Protein AF-A0A535MIB1-F1 (afdb_monomer)

Sequence (104 aa):
MDRVIADVRTLVGRAASENPGRPLFLLGHSMGGTIGIAFAARHQQDLAGLALSGPVAVLEAASPALRVIASVLSTLTPGLGVFAVDASLVSRDPEVVRAYREDP

Structure (mmCIF, N/CA/C/O backbone):
data_AF-A0A535MIB1-F1
#
_entry.id   AF-A0A535MIB1-F1
#
loop_
_atom_site.group_PDB
_atom_site.id
_atom_site.type_symbol
_atom_site.label_atom_id
_atom_site.label_alt_id
_atom_site.label_comp_id
_atom_site.label_asym_id
_atom_site.label_entity_id
_atom_site.label_seq_id
_atom_site.pdbx_PDB_ins_code
_atom_site.Cartn_x
_atom_site.Cartn_y
_atom_site.Cartn_z
_atom_sit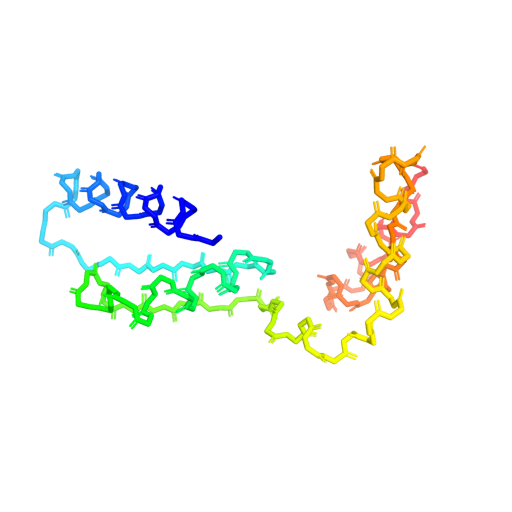e.occupancy
_atom_site.B_iso_or_equiv
_atom_site.auth_seq_id
_atom_site.auth_comp_id
_atom_site.auth_asym_id
_atom_site.auth_atom_id
_atom_site.pdbx_PDB_model_num
ATOM 1 N N . MET A 1 1 ? 9.923 -6.059 3.041 1.00 77.94 1 MET A N 1
ATOM 2 C CA . MET A 1 1 ? 8.468 -5.858 2.874 1.00 77.94 1 MET A CA 1
ATOM 3 C C . MET A 1 1 ? 7.820 -5.317 4.149 1.00 77.94 1 MET A C 1
ATOM 5 O O . MET A 1 1 ? 7.079 -4.352 4.057 1.00 77.94 1 MET A O 1
ATOM 9 N N . ASP A 1 2 ? 8.132 -5.852 5.335 1.00 87.69 2 ASP A N 1
ATOM 10 C CA . ASP A 1 2 ? 7.448 -5.464 6.587 1.00 87.69 2 ASP A CA 1
ATOM 11 C C . ASP A 1 2 ? 7.537 -3.974 6.945 1.00 87.69 2 ASP A C 1
ATOM 13 O O . ASP A 1 2 ? 6.533 -3.396 7.348 1.00 87.69 2 ASP A O 1
ATOM 17 N N . ARG A 1 3 ? 8.698 -3.332 6.740 1.00 92.38 3 ARG A N 1
ATOM 18 C CA . ARG A 1 3 ? 8.840 -1.879 6.958 1.00 92.38 3 ARG A CA 1
ATOM 19 C C . ARG A 1 3 ? 7.877 -1.069 6.088 1.00 92.38 3 ARG A C 1
ATOM 21 O O . ARG A 1 3 ? 7.137 -0.252 6.608 1.00 92.38 3 ARG A O 1
ATOM 28 N N . VAL A 1 4 ? 7.813 -1.382 4.793 1.00 92.31 4 VAL A N 1
ATOM 29 C CA . VAL A 1 4 ? 6.914 -0.701 3.847 1.00 92.31 4 VAL A CA 1
ATOM 30 C C . VAL A 1 4 ? 5.448 -0.893 4.246 1.00 92.31 4 VAL A C 1
ATOM 32 O O . VAL A 1 4 ? 4.659 0.040 4.171 1.00 92.31 4 VAL A O 1
ATOM 35 N N . ILE A 1 5 ? 5.075 -2.081 4.728 1.00 96.00 5 ILE A N 1
ATOM 36 C CA . ILE A 1 5 ? 3.721 -2.341 5.241 1.00 96.00 5 ILE A CA 1
ATOM 37 C C . ILE A 1 5 ? 3.431 -1.493 6.489 1.00 96.00 5 ILE A C 1
ATOM 39 O O . ILE A 1 5 ? 2.334 -0.950 6.608 1.00 96.00 5 ILE A O 1
ATOM 43 N N . ALA A 1 6 ? 4.394 -1.352 7.404 1.00 97.25 6 ALA A N 1
ATOM 44 C CA . ALA A 1 6 ? 4.248 -0.506 8.588 1.00 97.25 6 ALA A CA 1
ATOM 45 C C . ALA A 1 6 ? 4.106 0.984 8.226 1.00 97.25 6 ALA A C 1
ATOM 47 O O . ALA A 1 6 ? 3.279 1.686 8.816 1.00 97.25 6 ALA A O 1
ATOM 48 N N . ASP A 1 7 ? 4.843 1.450 7.218 1.00 97.81 7 ASP A N 1
ATOM 49 C CA . ASP A 1 7 ? 4.730 2.818 6.707 1.00 97.81 7 ASP A CA 1
ATOM 50 C C . ASP A 1 7 ? 3.341 3.061 6.095 1.00 97.81 7 ASP A C 1
ATOM 52 O O . ASP A 1 7 ? 2.672 4.040 6.432 1.00 97.81 7 ASP A O 1
ATOM 56 N N . VAL A 1 8 ? 2.845 2.124 5.275 1.00 97.94 8 VAL A N 1
ATOM 57 C CA . VAL A 1 8 ? 1.476 2.179 4.728 1.00 97.94 8 VAL A CA 1
ATOM 58 C C . VAL A 1 8 ? 0.442 2.180 5.851 1.00 97.94 8 VAL A C 1
ATOM 60 O O . VAL A 1 8 ? -0.508 2.957 5.802 1.00 97.94 8 VAL A O 1
ATOM 63 N N . ARG A 1 9 ? 0.638 1.382 6.906 1.00 97.69 9 ARG A N 1
ATOM 64 C CA . ARG A 1 9 ? -0.262 1.379 8.067 1.00 97.69 9 ARG A CA 1
ATOM 65 C C . ARG A 1 9 ? -0.307 2.730 8.769 1.00 97.69 9 ARG A C 1
ATOM 67 O O . ARG A 1 9 ? -1.380 3.182 9.158 1.00 97.69 9 ARG A O 1
ATOM 74 N N . THR A 1 10 ? 0.842 3.382 8.904 1.00 98.31 10 THR A N 1
ATOM 75 C CA . THR A 1 10 ? 0.928 4.731 9.474 1.00 98.31 10 THR A CA 1
ATOM 76 C C . THR A 1 10 ? 0.137 5.729 8.627 1.00 98.31 10 THR A C 1
ATOM 78 O O . THR A 1 10 ? -0.608 6.543 9.173 1.00 98.31 10 THR A O 1
ATOM 81 N N . LEU A 1 11 ? 0.236 5.634 7.297 1.00 97.88 11 LEU A N 1
ATOM 82 C CA . LEU A 1 11 ? -0.525 6.481 6.377 1.00 97.88 11 LEU A CA 1
ATOM 83 C C . LEU A 1 11 ? -2.038 6.227 6.467 1.00 97.88 11 LEU A C 1
ATOM 85 O O . LEU A 1 11 ? -2.808 7.180 6.556 1.00 97.88 11 LEU A O 1
ATOM 89 N N . VAL A 1 12 ? -2.460 4.959 6.498 1.00 97.94 12 VAL A N 1
ATOM 90 C CA . VAL A 1 12 ? -3.869 4.566 6.675 1.00 97.94 12 VAL A CA 1
ATOM 91 C C . VAL A 1 12 ? -4.420 5.113 7.992 1.00 97.94 12 VAL A C 1
ATOM 93 O O . VAL A 1 12 ? -5.497 5.705 8.006 1.00 97.94 12 VAL A O 1
ATOM 96 N N . GLY A 1 13 ? -3.656 4.998 9.083 1.00 97.88 13 GLY A N 1
ATOM 97 C CA . GLY A 1 13 ? -4.033 5.546 10.386 1.00 97.88 13 GLY A CA 1
ATOM 98 C C . GLY A 1 13 ? -4.224 7.065 10.360 1.00 97.88 13 GLY A 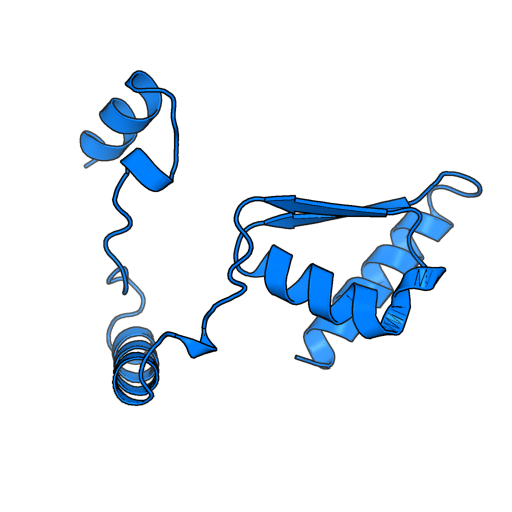C 1
ATOM 99 O O . GLY A 1 13 ? -5.215 7.565 10.890 1.00 97.88 13 GLY A O 1
ATOM 100 N N . ARG A 1 14 ? -3.327 7.800 9.687 1.00 98.38 14 ARG A N 1
ATOM 101 C CA . ARG A 1 14 ? -3.478 9.252 9.499 1.00 98.38 14 ARG A CA 1
ATOM 102 C C . ARG A 1 14 ? -4.735 9.590 8.706 1.00 98.38 14 ARG A C 1
ATOM 104 O O . ARG A 1 14 ? -5.565 10.345 9.204 1.00 98.38 14 ARG A O 1
ATOM 111 N N . ALA A 1 15 ? -4.923 8.967 7.544 1.00 97.81 15 ALA A N 1
ATOM 112 C CA . ALA A 1 15 ? -6.083 9.207 6.690 1.00 97.81 15 ALA A CA 1
ATOM 113 C C . ALA A 1 15 ? -7.413 8.930 7.414 1.00 97.81 15 ALA A C 1
ATOM 115 O O . ALA A 1 15 ? -8.350 9.719 7.287 1.00 97.81 15 ALA A O 1
ATOM 116 N N . ALA A 1 16 ? -7.477 7.861 8.216 1.00 97.12 16 ALA A N 1
ATOM 117 C CA . ALA A 1 16 ? -8.640 7.536 9.040 1.00 97.12 16 ALA A CA 1
ATOM 118 C C . ALA A 1 16 ? -8.886 8.578 10.144 1.00 97.12 16 ALA A C 1
ATOM 120 O O . ALA A 1 16 ? -10.030 8.966 10.377 1.00 97.12 16 ALA A O 1
ATOM 121 N N . SER A 1 17 ? -7.824 9.059 10.802 1.00 97.88 17 SER A N 1
ATOM 122 C CA . SER A 1 17 ? -7.938 10.084 11.848 1.00 97.88 17 SER A CA 1
ATOM 123 C C . SER A 1 17 ? -8.367 11.451 11.307 1.00 97.88 17 SER A C 1
ATOM 125 O O . SER A 1 17 ? -9.149 12.148 11.946 1.00 97.88 17 SER A O 1
ATOM 127 N N . GLU A 1 18 ? -7.903 11.812 10.110 1.00 98.19 18 GLU A N 1
ATOM 128 C CA . GLU A 1 18 ? -8.245 13.066 9.434 1.00 98.19 18 GLU A CA 1
ATOM 129 C C . GLU A 1 18 ? -9.647 13.027 8.808 1.00 98.19 18 GLU A C 1
ATOM 131 O O . GLU A 1 18 ? -10.253 14.074 8.587 1.00 98.19 18 GLU A O 1
ATOM 136 N N . ASN A 1 19 ? -10.193 11.830 8.548 1.00 97.12 19 ASN A N 1
ATOM 137 C CA . ASN A 1 19 ? -11.503 11.639 7.918 1.00 97.12 19 ASN A CA 1
ATOM 138 C C . ASN A 1 19 ? -12.401 10.653 8.699 1.00 97.12 19 ASN A C 1
ATOM 140 O O . ASN A 1 19 ? -12.747 9.589 8.170 1.00 97.12 19 ASN A O 1
ATOM 144 N N . PRO A 1 20 ? -12.828 10.985 9.934 1.00 96.56 20 PRO A N 1
ATOM 145 C CA . PRO A 1 20 ? -13.613 10.073 10.763 1.00 96.56 20 PRO A CA 1
ATOM 146 C C . PRO A 1 20 ? -14.913 9.617 10.087 1.00 96.56 20 PRO A C 1
ATOM 148 O O . PRO A 1 20 ? -15.645 10.415 9.501 1.00 96.56 20 PRO A O 1
ATOM 151 N N . GLY A 1 21 ? -15.215 8.320 10.188 1.00 95.06 21 GLY A N 1
ATOM 152 C CA . GLY A 1 21 ? -16.466 7.730 9.698 1.00 95.06 21 GLY A CA 1
ATOM 153 C C . GLY A 1 21 ? -16.573 7.566 8.177 1.00 95.06 21 GLY A C 1
ATOM 154 O O . GLY A 1 21 ? -17.603 7.089 7.700 1.00 95.06 21 GLY A O 1
ATOM 155 N N . ARG A 1 22 ? -15.544 7.928 7.399 1.00 97.50 22 ARG A N 1
ATOM 156 C CA . ARG A 1 22 ? -15.537 7.715 5.943 1.00 97.50 22 ARG A CA 1
ATOM 157 C C . ARG A 1 22 ? -14.908 6.361 5.593 1.00 97.50 22 ARG A C 1
ATOM 159 O O . ARG A 1 22 ? -13.909 5.986 6.204 1.00 97.50 22 ARG A O 1
ATOM 166 N N . PRO A 1 23 ? -15.449 5.627 4.603 1.00 97.44 23 PRO A N 1
ATOM 167 C CA . PRO A 1 23 ? -14.838 4.385 4.146 1.00 97.44 23 PRO A CA 1
ATOM 168 C C . PRO A 1 23 ? -13.477 4.669 3.500 1.00 97.44 23 PRO A C 1
ATOM 170 O O . PRO A 1 23 ? -13.358 5.556 2.653 1.00 97.44 23 PRO A O 1
ATOM 173 N N . LEU A 1 24 ? -12.457 3.906 3.894 1.00 98.06 24 LEU A N 1
ATOM 174 C CA . LEU A 1 24 ? -11.088 4.071 3.409 1.00 98.06 24 LEU A CA 1
ATOM 175 C C . LEU A 1 24 ? -10.773 3.015 2.350 1.00 98.06 24 LEU A C 1
ATOM 177 O O . LEU A 1 24 ? -10.897 1.819 2.600 1.00 98.06 24 LEU A O 1
ATOM 181 N N . PHE A 1 25 ? -10.337 3.454 1.173 1.00 97.94 25 PHE A N 1
ATOM 1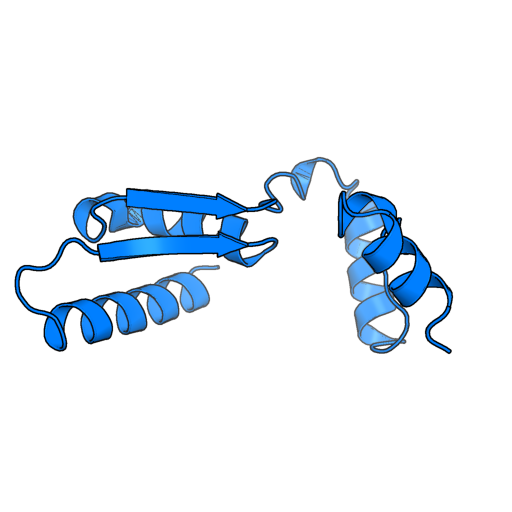82 C CA . PHE A 1 25 ? -9.909 2.572 0.090 1.00 97.94 25 PHE A CA 1
ATOM 183 C C . PHE A 1 25 ? -8.417 2.749 -0.172 1.00 97.94 25 PHE A C 1
ATOM 185 O O . PHE A 1 25 ? -7.917 3.874 -0.166 1.00 97.94 25 PHE A O 1
ATOM 192 N N . LEU A 1 26 ? -7.714 1.650 -0.444 1.00 97.75 26 LEU A N 1
ATOM 193 C CA . LEU A 1 26 ? -6.322 1.684 -0.891 1.00 97.75 26 LEU A CA 1
ATOM 194 C C . LEU A 1 26 ? -6.268 1.443 -2.403 1.00 97.75 26 LEU A C 1
ATOM 196 O O . LEU A 1 26 ? -6.833 0.467 -2.887 1.00 97.75 26 LEU A O 1
ATOM 200 N N . LEU A 1 27 ? -5.585 2.311 -3.151 1.00 96.50 27 LEU A N 1
ATOM 201 C CA . LEU A 1 27 ? -5.293 2.110 -4.574 1.00 96.50 27 LEU A CA 1
ATOM 202 C C . LEU A 1 27 ? -3.809 1.782 -4.738 1.00 96.50 27 LEU A C 1
ATOM 204 O O . LEU A 1 27 ? -2.952 2.595 -4.400 1.00 96.50 27 LEU A O 1
ATOM 208 N N . GLY A 1 28 ? -3.507 0.605 -5.277 1.00 92.25 28 GLY A N 1
ATOM 209 C CA . GLY A 1 28 ? -2.141 0.181 -5.567 1.00 92.25 28 GLY A CA 1
ATOM 210 C C . GLY A 1 28 ? -1.881 0.078 -7.068 1.00 92.25 28 GLY A C 1
ATOM 211 O O . GLY A 1 28 ? -2.567 -0.673 -7.761 1.00 92.25 28 GLY A O 1
ATOM 212 N N . HIS A 1 29 ? -0.864 0.784 -7.569 1.00 87.19 29 HIS A N 1
ATOM 213 C CA . HIS A 1 29 ? -0.399 0.677 -8.956 1.00 87.19 29 HIS A CA 1
ATOM 214 C C . HIS A 1 29 ? 1.000 0.055 -9.044 1.00 87.19 29 HIS A C 1
ATOM 216 O O . HIS A 1 29 ? 1.857 0.383 -8.223 1.00 87.19 29 HIS A O 1
ATOM 222 N N . SER A 1 30 ? 1.257 -0.814 -10.030 1.00 82.62 30 SER A N 1
ATOM 223 C CA . SER A 1 30 ? 2.574 -1.439 -10.246 1.00 82.62 30 SER A CA 1
ATOM 224 C C . SER A 1 30 ? 3.103 -2.110 -8.963 1.00 82.62 30 SER A C 1
ATOM 226 O O . SER A 1 30 ? 2.400 -2.928 -8.361 1.00 82.62 30 SER A O 1
ATOM 228 N N . MET A 1 31 ? 4.305 -1.762 -8.493 1.00 85.19 31 MET A N 1
ATOM 229 C CA . MET A 1 31 ? 4.850 -2.221 -7.208 1.00 85.19 31 MET A CA 1
ATOM 230 C C . MET A 1 31 ? 3.953 -1.839 -6.017 1.00 85.19 31 MET A C 1
ATOM 232 O O . MET A 1 31 ? 3.817 -2.612 -5.068 1.00 85.19 31 MET A O 1
ATOM 236 N N . GLY A 1 32 ? 3.287 -0.683 -6.076 1.00 85.19 32 GLY A N 1
ATOM 237 C CA . GLY A 1 32 ? 2.284 -0.269 -5.094 1.00 85.19 32 GLY A CA 1
ATOM 238 C C . GLY A 1 32 ? 1.084 -1.216 -5.037 1.00 85.19 32 GLY A C 1
ATOM 239 O O . GLY A 1 32 ? 0.485 -1.378 -3.979 1.00 85.19 32 GLY A O 1
ATOM 240 N N . GLY A 1 33 ? 0.770 -1.909 -6.135 1.00 89.00 33 GLY A N 1
ATOM 241 C CA . GLY A 1 33 ? -0.212 -2.993 -6.158 1.00 89.00 33 GLY A CA 1
ATOM 242 C C . GLY A 1 33 ? 0.236 -4.200 -5.333 1.00 89.00 33 GLY A C 1
ATOM 243 O O . GLY A 1 33 ? -0.523 -4.694 -4.503 1.00 89.00 33 GLY A O 1
ATOM 244 N N . THR A 1 34 ? 1.492 -4.627 -5.486 1.00 87.94 34 THR A N 1
ATOM 245 C CA . THR A 1 34 ? 2.098 -5.708 -4.686 1.00 87.94 34 THR A CA 1
ATOM 246 C C . THR A 1 34 ? 2.122 -5.357 -3.199 1.00 87.94 34 THR A C 1
ATOM 248 O O . THR A 1 34 ? 1.771 -6.179 -2.354 1.00 87.94 34 THR A O 1
ATOM 251 N N . ILE A 1 35 ? 2.491 -4.114 -2.877 1.00 91.50 35 ILE A N 1
ATOM 252 C CA . ILE A 1 35 ? 2.467 -3.590 -1.508 1.00 91.50 35 ILE A CA 1
ATOM 253 C C . ILE A 1 35 ? 1.032 -3.559 -0.971 1.00 91.50 35 IL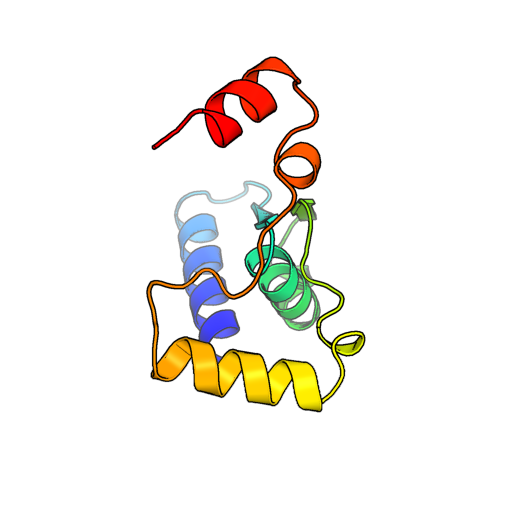E A C 1
ATOM 255 O O . ILE A 1 35 ? 0.800 -4.008 0.147 1.00 91.50 35 ILE A O 1
ATOM 259 N N . GLY A 1 36 ? 0.069 -3.081 -1.764 1.00 94.19 36 GLY A N 1
ATOM 260 C CA . GLY A 1 36 ? -1.343 -3.009 -1.388 1.00 94.19 36 GLY A CA 1
ATOM 261 C C . GLY A 1 36 ? -1.950 -4.379 -1.085 1.00 94.19 36 GLY A C 1
ATOM 262 O O . GLY A 1 36 ? -2.640 -4.528 -0.079 1.00 94.19 36 GLY A O 1
ATOM 263 N N . ILE A 1 37 ? -1.622 -5.400 -1.884 1.00 93.94 37 ILE A N 1
ATOM 264 C CA . ILE A 1 37 ? -2.002 -6.796 -1.617 1.00 93.94 37 ILE A CA 1
ATOM 265 C C . ILE A 1 37 ? -1.379 -7.280 -0.302 1.00 93.94 37 ILE A C 1
ATOM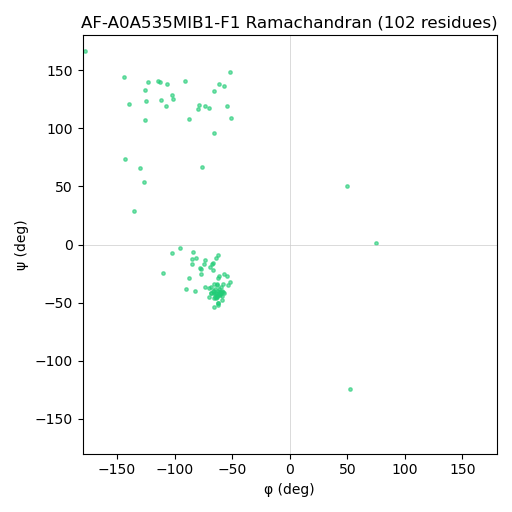 267 O O . ILE A 1 37 ? -2.084 -7.807 0.557 1.00 93.94 37 ILE A O 1
ATOM 271 N N . ALA A 1 38 ? -0.069 -7.084 -0.120 1.00 93.62 38 ALA A N 1
ATOM 272 C CA . ALA A 1 38 ? 0.635 -7.533 1.080 1.00 93.62 38 ALA A CA 1
ATOM 273 C C . ALA A 1 38 ? 0.131 -6.833 2.356 1.00 93.62 38 ALA A C 1
ATOM 275 O O . ALA A 1 38 ? 0.060 -7.454 3.418 1.00 93.62 38 ALA A O 1
ATOM 276 N N . PHE A 1 39 ? -0.247 -5.558 2.248 1.00 96.88 39 PHE A N 1
ATOM 277 C CA . PHE A 1 39 ? -0.888 -4.802 3.317 1.00 96.88 39 PHE A CA 1
ATOM 278 C C . PHE A 1 39 ? -2.274 -5.370 3.639 1.00 96.88 39 PHE A C 1
ATOM 280 O O . PHE A 1 39 ? -2.526 -5.740 4.785 1.00 96.88 39 PHE A O 1
ATOM 287 N N . ALA A 1 40 ? -3.150 -5.507 2.639 1.00 96.38 40 ALA A N 1
ATOM 288 C CA . ALA A 1 40 ? -4.508 -6.013 2.833 1.00 96.38 40 ALA A CA 1
ATOM 289 C C . ALA A 1 40 ? -4.518 -7.437 3.412 1.00 96.38 40 ALA A C 1
ATOM 291 O O . ALA A 1 40 ? -5.310 -7.729 4.300 1.00 96.38 40 ALA A O 1
ATOM 292 N N . ALA A 1 41 ? -3.575 -8.298 3.018 1.00 95.56 41 ALA A N 1
ATOM 293 C CA . ALA A 1 41 ? -3.443 -9.646 3.576 1.00 95.56 41 ALA A CA 1
ATOM 294 C C . ALA A 1 41 ? -3.257 -9.670 5.109 1.00 95.56 41 ALA A C 1
ATOM 296 O O . ALA A 1 41 ? -3.594 -10.661 5.751 1.00 95.56 41 ALA A O 1
ATOM 297 N N . ARG A 1 42 ? -2.729 -8.591 5.704 1.00 96.38 42 ARG A N 1
ATOM 298 C CA . ARG A 1 42 ? -2.465 -8.472 7.151 1.00 96.38 42 ARG A CA 1
ATOM 299 C C . ARG A 1 42 ? -3.397 -7.493 7.864 1.00 96.38 42 ARG A C 1
ATOM 301 O O . ARG A 1 42 ? -3.570 -7.593 9.076 1.00 96.38 42 ARG A O 1
ATOM 308 N N . HIS A 1 43 ? -3.955 -6.536 7.127 1.00 97.12 43 HIS A N 1
ATOM 309 C CA . HIS A 1 43 ? -4.682 -5.391 7.670 1.00 97.12 43 HIS A CA 1
ATOM 310 C C . HIS A 1 43 ? -5.992 -5.094 6.923 1.00 97.12 43 HIS A C 1
ATOM 312 O O . HIS A 1 43 ? -6.426 -3.948 6.876 1.00 97.12 43 HIS A O 1
ATOM 318 N N . GLN A 1 44 ? -6.637 -6.105 6.329 1.00 95.88 44 GLN A N 1
ATOM 319 C CA . GLN A 1 44 ? -7.881 -5.929 5.562 1.00 95.88 44 GLN A CA 1
ATOM 320 C C . GLN A 1 44 ? -8.985 -5.200 6.335 1.00 95.88 44 GLN A C 1
ATOM 322 O O . GLN A 1 44 ? -9.711 -4.420 5.736 1.00 95.88 44 GLN A O 1
ATOM 327 N N . GLN A 1 45 ? -9.090 -5.404 7.652 1.00 96.56 45 GLN A N 1
ATOM 328 C CA . GLN A 1 45 ? -10.100 -4.744 8.485 1.00 96.56 45 GLN A CA 1
ATOM 329 C C . GLN A 1 45 ? -9.913 -3.222 8.597 1.00 96.56 45 GLN A C 1
ATOM 331 O O . GLN A 1 45 ? -10.840 -2.524 8.998 1.00 96.56 45 GLN A O 1
ATOM 336 N N . ASP A 1 46 ? -8.735 -2.708 8.233 1.00 96.06 46 ASP A N 1
ATOM 337 C CA . ASP A 1 46 ? -8.439 -1.275 8.233 1.00 96.06 46 ASP A CA 1
ATOM 338 C C . ASP A 1 46 ? -8.927 -0.602 6.921 1.00 96.06 46 ASP A C 1
ATOM 340 O O . ASP A 1 46 ? -8.856 0.620 6.795 1.00 96.06 46 ASP A O 1
ATOM 344 N N .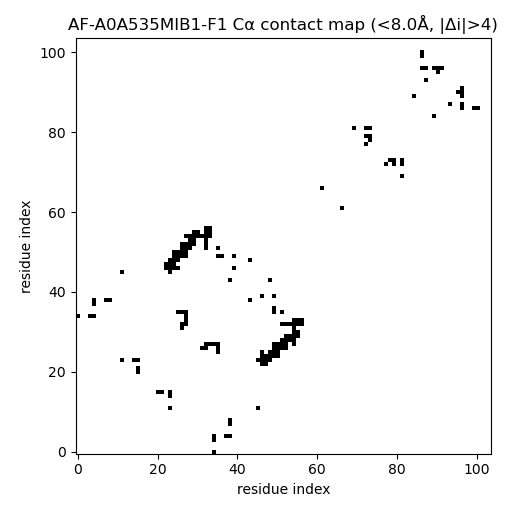 LEU A 1 47 ? -9.418 -1.378 5.937 1.00 97.56 47 LEU A N 1
ATOM 345 C CA . LEU A 1 47 ? -9.857 -0.912 4.616 1.00 97.56 47 LEU A CA 1
ATOM 346 C C . LEU A 1 47 ? -11.317 -1.304 4.328 1.00 97.56 47 LEU A C 1
ATOM 348 O O . LEU A 1 47 ? -11.732 -2.437 4.544 1.00 97.56 47 LEU A O 1
ATOM 352 N N . ALA A 1 48 ? -12.076 -0.395 3.719 1.00 98.12 48 ALA A N 1
ATOM 353 C CA . ALA A 1 48 ? -13.361 -0.699 3.086 1.00 98.12 48 ALA A CA 1
ATOM 354 C C . ALA A 1 48 ? -13.191 -1.374 1.710 1.00 98.12 48 ALA A C 1
ATOM 356 O O . ALA A 1 48 ? -14.112 -2.027 1.221 1.00 98.12 48 ALA A O 1
ATOM 357 N N . GLY A 1 49 ? -12.021 -1.228 1.077 1.00 97.38 49 GLY A N 1
ATOM 358 C CA . GLY A 1 49 ? -11.697 -1.924 -0.165 1.00 97.38 49 GLY A CA 1
ATOM 359 C C . GLY A 1 49 ? -10.285 -1.658 -0.691 1.00 97.38 49 GLY A C 1
ATOM 360 O O . GLY A 1 49 ? -9.595 -0.731 -0.263 1.00 97.38 49 GLY A O 1
ATOM 361 N N . LEU A 1 50 ? -9.871 -2.486 -1.652 1.00 97.19 50 LEU A N 1
ATOM 362 C CA . LEU A 1 50 ? -8.589 -2.404 -2.354 1.00 97.19 50 LEU A CA 1
ATOM 363 C C . LEU A 1 50 ? -8.842 -2.340 -3.865 1.00 97.19 50 LEU A C 1
ATOM 365 O O . LEU A 1 50 ? -9.465 -3.235 -4.430 1.00 97.19 50 LEU A O 1
ATOM 369 N N . ALA A 1 51 ? -8.326 -1.301 -4.515 1.00 96.38 51 ALA A N 1
ATOM 370 C CA . ALA A 1 51 ? -8.301 -1.160 -5.964 1.00 96.38 51 ALA A CA 1
ATOM 371 C C . ALA A 1 51 ? -6.874 -1.390 -6.479 1.00 96.38 51 ALA A C 1
ATOM 373 O O . ALA A 1 51 ? -5.903 -0.912 -5.891 1.00 96.38 51 ALA A O 1
ATOM 374 N N . LEU A 1 52 ? -6.735 -2.122 -7.585 1.00 91.75 52 LEU A N 1
ATOM 375 C CA . LEU A 1 52 ? -5.437 -2.488 -8.153 1.00 91.75 52 LEU A CA 1
ATOM 376 C C . LEU A 1 52 ? -5.357 -2.070 -9.618 1.00 91.75 52 LEU A C 1
ATOM 378 O O . LEU A 1 52 ? -6.259 -2.355 -10.401 1.00 91.75 52 LEU A O 1
ATOM 382 N N . SER A 1 53 ? -4.250 -1.433 -9.988 1.00 82.69 53 SER A N 1
ATOM 383 C CA . SER A 1 53 ? -3.968 -0.999 -11.356 1.00 82.69 53 SER A CA 1
ATOM 384 C C . SER A 1 53 ? -2.622 -1.557 -11.811 1.00 82.69 53 SER A C 1
ATOM 386 O O . SER A 1 53 ? -1.576 -1.127 -11.335 1.00 82.69 53 SER A O 1
ATOM 388 N N . GLY A 1 54 ? -2.634 -2.548 -12.705 1.00 76.12 54 GLY A N 1
ATOM 389 C CA . GLY A 1 54 ? -1.413 -3.203 -13.195 1.00 76.12 54 GLY A CA 1
ATOM 390 C C . GLY A 1 54 ? -0.460 -3.666 -12.080 1.00 76.12 54 GLY A C 1
ATOM 391 O O . GLY A 1 54 ? 0.708 -3.284 -12.116 1.00 76.12 54 GLY A O 1
ATOM 392 N N . PRO A 1 55 ? -0.923 -4.406 -11.050 1.00 73.50 55 PRO A N 1
ATOM 393 C CA . PRO A 1 55 ? -0.058 -4.820 -9.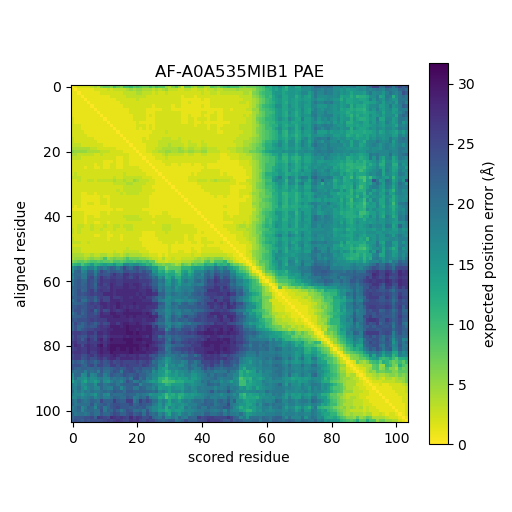949 1.00 73.50 55 PRO A CA 1
ATOM 394 C C . PRO A 1 55 ? 1.080 -5.711 -10.463 1.00 73.50 55 PRO A C 1
ATOM 396 O O . PRO A 1 55 ? 0.847 -6.628 -11.252 1.00 73.50 55 PRO A O 1
ATOM 399 N N . VAL A 1 56 ? 2.301 -5.508 -9.957 1.00 67.06 56 VAL A N 1
ATOM 400 C CA . VAL A 1 56 ? 3.438 -6.412 -10.211 1.00 67.06 56 VAL A CA 1
ATOM 401 C C . VAL A 1 56 ? 3.260 -7.667 -9.346 1.00 67.06 56 VAL A C 1
ATOM 403 O O . VAL A 1 56 ? 3.975 -7.914 -8.378 1.00 67.06 56 VAL A O 1
ATOM 406 N N . ALA A 1 57 ? 2.228 -8.453 -9.646 1.00 55.50 57 ALA A N 1
ATOM 407 C CA . ALA A 1 57 ? 1.890 -9.670 -8.911 1.00 55.50 57 ALA A CA 1
ATOM 408 C C . ALA A 1 57 ? 2.861 -10.825 -9.218 1.00 55.50 57 ALA A C 1
ATOM 410 O O . ALA A 1 57 ? 2.887 -11.816 -8.496 1.00 55.50 57 ALA A O 1
ATOM 411 N N . VAL A 1 58 ? 3.679 -10.700 -10.271 1.00 48.41 58 VAL A N 1
ATOM 412 C CA . VAL A 1 58 ? 4.407 -11.826 -10.863 1.00 48.41 58 VAL A CA 1
ATOM 413 C C . VAL A 1 58 ? 5.910 -11.557 -10.968 1.00 48.41 58 VAL A C 1
ATOM 415 O O . VAL A 1 58 ? 6.509 -11.701 -12.027 1.00 48.41 58 VAL A O 1
ATOM 418 N N . LEU A 1 59 ? 6.570 -11.196 -9.864 1.00 49.91 59 LEU A N 1
ATOM 419 C CA . LEU A 1 59 ? 8.038 -11.286 -9.844 1.00 49.91 59 LEU A CA 1
ATOM 420 C C . LEU A 1 59 ? 8.511 -12.745 -9.722 1.00 49.91 59 LEU A C 1
ATOM 422 O O . LEU A 1 59 ? 9.669 -13.044 -10.005 1.00 49.91 59 LEU A O 1
ATOM 426 N N . GLU A 1 60 ? 7.645 -13.678 -9.310 1.00 45.28 60 GLU A N 1
ATOM 427 C CA . GLU A 1 60 ? 7.949 -15.120 -9.278 1.00 45.28 60 GLU A CA 1
ATOM 428 C C . GLU A 1 60 ? 8.071 -15.761 -10.668 1.00 45.28 60 GLU A C 1
ATOM 430 O O . GLU A 1 60 ? 8.746 -16.776 -10.791 1.00 45.28 60 GLU A O 1
ATOM 435 N N . ALA A 1 61 ? 7.533 -15.140 -11.725 1.00 45.38 61 ALA A N 1
ATOM 436 C CA . ALA A 1 61 ? 7.777 -15.585 -13.103 1.00 45.38 61 ALA A CA 1
ATOM 437 C C . ALA A 1 61 ? 9.117 -15.088 -13.674 1.00 45.38 61 ALA A C 1
ATOM 439 O O . ALA A 1 61 ? 9.549 -15.559 -14.725 1.00 45.38 61 ALA A O 1
ATOM 440 N N . ALA A 1 62 ? 9.797 -14.152 -13.002 1.00 51.06 62 ALA A N 1
ATOM 441 C CA . ALA A 1 62 ? 11.146 -13.764 -13.386 1.00 51.06 62 ALA A CA 1
ATOM 442 C C . ALA A 1 62 ? 12.128 -14.818 -12.868 1.00 51.06 62 ALA A C 1
ATOM 444 O O . ALA A 1 62 ? 12.228 -15.046 -11.658 1.00 51.06 62 ALA A O 1
ATOM 445 N N . SER A 1 63 ? 12.860 -15.450 -13.789 1.00 54.91 63 SER A N 1
ATOM 446 C CA . SER A 1 63 ? 13.877 -16.442 -13.446 1.00 54.91 63 SER A CA 1
ATOM 447 C C . SER A 1 63 ? 14.863 -15.879 -12.404 1.00 54.91 63 SER A C 1
ATOM 449 O O . SER A 1 63 ? 15.150 -14.677 -12.406 1.00 54.91 63 SER A O 1
ATOM 451 N N . PRO A 1 64 ? 15.433 -16.713 -11.515 1.00 55.53 64 PRO A N 1
ATOM 452 C CA . PRO A 1 64 ? 16.439 -16.267 -10.546 1.00 55.53 64 PRO A CA 1
ATOM 453 C C . PRO A 1 64 ? 17.595 -15.494 -11.200 1.00 55.53 64 PRO A C 1
ATOM 455 O O . PRO A 1 64 ? 18.101 -14.530 -10.632 1.00 55.53 64 PRO A O 1
ATOM 458 N N . ALA A 1 65 ? 17.942 -15.859 -12.438 1.00 53.84 65 ALA A N 1
ATOM 459 C CA . ALA A 1 65 ? 18.917 -15.157 -13.263 1.00 53.84 65 ALA A CA 1
ATOM 460 C C . ALA A 1 65 ? 18.489 -13.717 -13.601 1.00 53.84 65 ALA A C 1
ATOM 462 O O . ALA A 1 65 ? 19.290 -12.799 -13.445 1.00 53.84 65 ALA A O 1
ATOM 463 N N . LEU A 1 66 ? 17.228 -13.487 -13.986 1.00 57.06 66 LEU A N 1
ATOM 464 C CA . LEU A 1 66 ? 16.702 -12.142 -14.253 1.00 57.06 66 LEU A CA 1
ATOM 465 C C . LEU A 1 66 ? 16.719 -11.251 -13.006 1.00 57.06 66 LEU A C 1
ATOM 467 O O . LEU A 1 66 ? 16.983 -10.058 -13.115 1.00 57.06 66 LEU A O 1
ATOM 471 N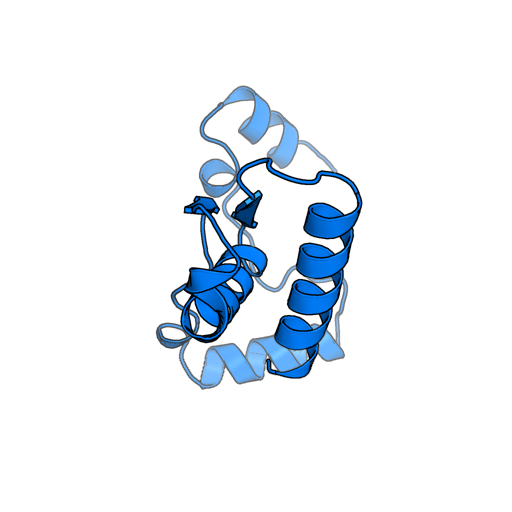 N . ARG A 1 67 ? 16.499 -11.822 -11.816 1.00 59.44 67 ARG A N 1
ATOM 472 C CA . ARG A 1 67 ? 16.569 -11.077 -10.548 1.00 59.44 67 ARG A CA 1
ATOM 473 C C . ARG A 1 67 ? 17.995 -10.628 -10.217 1.00 59.44 67 ARG A C 1
ATOM 475 O O . ARG A 1 67 ? 18.185 -9.489 -9.802 1.00 59.44 67 ARG A O 1
ATOM 482 N N .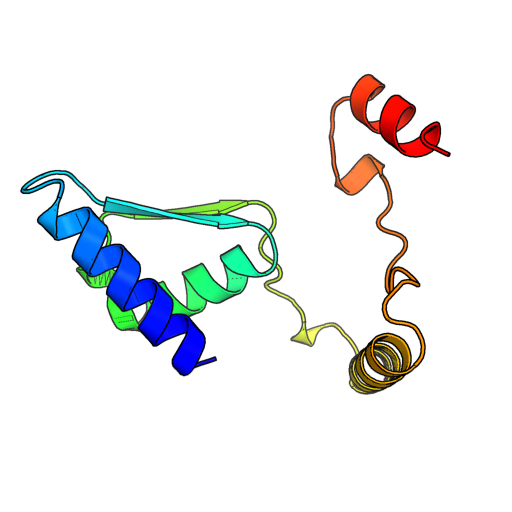 VAL A 1 68 ? 18.983 -11.497 -10.435 1.00 58.34 68 VAL A N 1
ATOM 483 C CA . VAL A 1 68 ? 20.408 -11.177 -10.233 1.00 58.34 68 VAL A CA 1
ATOM 484 C C . VAL A 1 68 ? 20.890 -10.155 -11.264 1.00 58.34 68 VAL A C 1
ATOM 486 O O . VAL A 1 68 ? 21.572 -9.195 -10.912 1.00 58.34 68 VAL A O 1
ATOM 489 N N . ILE A 1 69 ? 20.486 -10.306 -12.526 1.00 56.19 69 ILE A N 1
ATOM 490 C CA . ILE A 1 69 ? 20.810 -9.350 -13.591 1.00 56.19 69 ILE A CA 1
ATOM 491 C C . ILE A 1 69 ? 20.192 -7.982 -13.279 1.00 56.19 69 ILE A C 1
ATOM 493 O O . ILE A 1 69 ? 20.893 -6.977 -13.338 1.00 56.19 69 ILE A O 1
ATOM 497 N N . ALA A 1 70 ? 18.929 -7.932 -12.845 1.00 59.22 70 ALA A N 1
ATOM 498 C CA . ALA A 1 70 ? 18.277 -6.688 -12.448 1.00 59.22 70 ALA A CA 1
ATOM 499 C C . ALA A 1 70 ? 18.959 -6.016 -11.243 1.00 59.22 70 ALA A C 1
ATOM 501 O O . ALA A 1 70 ? 19.132 -4.799 -11.251 1.00 59.22 70 ALA A O 1
ATOM 502 N N . SER A 1 71 ? 19.405 -6.774 -10.232 1.00 56.16 71 SER A N 1
ATOM 503 C CA . SER A 1 71 ? 20.108 -6.188 -9.081 1.00 56.16 71 SER A CA 1
ATOM 504 C C . SER A 1 71 ? 21.501 -5.669 -9.442 1.00 56.16 71 SER A C 1
ATOM 506 O O . SER A 1 71 ? 21.911 -4.621 -8.951 1.00 56.16 71 SER A O 1
ATOM 508 N N . VAL A 1 72 ? 22.227 -6.370 -10.318 1.00 55.69 72 VAL A N 1
ATOM 509 C CA . VAL A 1 72 ? 23.557 -5.945 -10.780 1.00 55.69 72 VAL A CA 1
ATOM 510 C C . VAL A 1 72 ? 23.443 -4.710 -11.679 1.00 55.69 72 VAL A C 1
ATOM 512 O O . VAL A 1 72 ? 24.148 -3.727 -11.455 1.00 55.69 72 VAL A O 1
ATOM 515 N N . LEU A 1 73 ? 22.500 -4.702 -12.627 1.00 51.84 73 LEU A N 1
ATOM 516 C CA . LEU A 1 73 ? 22.256 -3.565 -13.522 1.00 51.84 73 LEU A CA 1
ATOM 517 C C . LEU A 1 73 ? 21.732 -2.330 -12.778 1.00 51.84 73 LEU A C 1
ATOM 519 O O . LEU A 1 73 ? 22.193 -1.223 -13.043 1.00 51.84 73 LEU A O 1
ATOM 523 N N . SER A 1 74 ? 20.845 -2.500 -11.792 1.00 56.50 74 SER A N 1
ATOM 524 C CA . SER A 1 74 ? 20.352 -1.384 -10.972 1.00 56.50 74 SER A CA 1
ATOM 525 C C . SER A 1 74 ? 21.442 -0.756 -10.092 1.00 56.50 74 SER A C 1
ATOM 527 O O . SER A 1 74 ? 21.289 0.390 -9.677 1.00 56.50 74 SER A O 1
ATOM 529 N N . THR A 1 75 ? 22.525 -1.487 -9.801 1.00 57.03 75 THR A N 1
ATOM 530 C CA . THR A 1 75 ? 23.647 -1.000 -8.979 1.00 57.03 75 THR A CA 1
ATOM 531 C C . THR A 1 75 ? 24.727 -0.330 -9.827 1.00 57.03 75 THR A C 1
ATOM 533 O O . THR A 1 75 ? 25.309 0.667 -9.411 1.00 57.03 75 THR A O 1
ATOM 536 N N . LEU A 1 76 ? 24.999 -0.867 -11.020 1.00 52.56 76 LEU A N 1
ATOM 537 C CA . LEU A 1 76 ? 26.056 -0.369 -11.902 1.00 52.56 76 LEU A CA 1
ATOM 538 C C . LEU A 1 76 ? 25.580 0.760 -12.823 1.00 52.56 76 LEU A C 1
ATOM 540 O O . LEU A 1 76 ? 26.373 1.618 -13.201 1.00 52.56 76 LEU A O 1
ATOM 544 N N . THR A 1 77 ? 24.295 0.778 -13.175 1.00 52.53 77 THR A N 1
ATOM 545 C CA . THR A 1 77 ? 23.719 1.738 -14.120 1.00 52.53 77 THR A CA 1
ATOM 546 C C . THR A 1 77 ? 22.303 2.143 -13.693 1.00 52.53 77 THR A C 1
ATOM 548 O O . THR A 1 77 ? 21.331 1.741 -14.331 1.00 52.53 77 THR A O 1
ATOM 551 N N . PRO A 1 78 ? 22.152 2.962 -12.634 1.00 53.38 78 PRO A N 1
ATOM 552 C CA . PRO A 1 78 ? 20.843 3.371 -12.109 1.00 53.38 78 PRO A CA 1
ATOM 553 C C . PRO A 1 78 ? 19.978 4.188 -13.093 1.00 53.38 78 PRO A C 1
ATOM 555 O O . PRO A 1 78 ? 18.808 4.420 -12.811 1.00 53.38 78 PRO A O 1
ATOM 558 N N . GLY A 1 79 ? 20.531 4.612 -14.240 1.00 49.94 79 GLY A N 1
ATOM 559 C CA . GLY A 1 79 ? 19.813 5.310 -15.316 1.00 49.94 79 GLY A CA 1
ATOM 560 C C . GLY A 1 79 ? 19.448 4.451 -16.536 1.00 49.94 79 GLY A C 1
ATOM 561 O O . GLY A 1 79 ? 18.740 4.931 -17.414 1.00 49.94 79 GLY A O 1
ATOM 562 N N . LEU A 1 80 ? 19.909 3.196 -16.621 1.00 47.06 80 LEU A N 1
ATOM 563 C CA . LEU A 1 80 ? 19.511 2.284 -17.697 1.00 47.06 80 LEU A CA 1
ATOM 564 C C . LEU A 1 80 ? 18.230 1.571 -17.269 1.00 47.06 80 LEU A C 1
ATOM 566 O O . LEU A 1 80 ? 18.251 0.724 -16.376 1.00 47.06 80 LEU A O 1
ATOM 570 N N . GLY A 1 81 ? 17.109 1.938 -17.894 1.00 46.97 81 GLY A N 1
ATOM 571 C CA . GLY A 1 81 ? 15.825 1.271 -17.702 1.00 46.97 81 GLY A CA 1
ATOM 572 C C . GLY A 1 81 ? 15.986 -0.237 -17.882 1.00 46.97 81 GLY A C 1
ATOM 573 O O . GLY A 1 81 ? 16.204 -0.719 -18.988 1.00 46.97 81 GLY A O 1
ATOM 574 N N . VAL A 1 82 ? 15.898 -0.985 -16.779 1.00 50.84 82 VAL A N 1
ATOM 575 C CA . VAL A 1 82 ? 16.147 -2.440 -16.734 1.00 50.84 82 VAL A CA 1
ATOM 576 C C . VAL A 1 82 ? 15.118 -3.221 -17.570 1.00 50.84 82 VAL A C 1
ATOM 578 O O . VAL A 1 82 ? 15.319 -4.389 -17.889 1.00 50.84 82 VAL A O 1
ATOM 581 N N . PHE A 1 83 ? 14.043 -2.558 -17.996 1.00 48.66 83 PHE A N 1
ATOM 582 C CA . PHE A 1 83 ? 13.062 -3.081 -18.929 1.00 48.66 83 PHE A CA 1
ATOM 583 C C . PHE A 1 83 ? 12.672 -1.968 -19.901 1.00 48.66 83 PHE A C 1
ATOM 585 O O . PHE A 1 83 ? 12.161 -0.933 -19.475 1.00 48.66 83 PHE A O 1
ATOM 592 N N . ALA A 1 84 ? 12.878 -2.184 -21.201 1.00 50.22 84 ALA A N 1
ATOM 593 C CA . ALA A 1 84 ? 12.139 -1.435 -22.207 1.00 50.22 84 ALA A CA 1
ATOM 594 C C . ALA A 1 84 ? 10.672 -1.858 -22.069 1.00 50.22 84 ALA A C 1
ATOM 596 O O . ALA A 1 84 ? 10.274 -2.929 -22.528 1.00 50.22 84 ALA A O 1
ATOM 597 N N . VAL A 1 85 ? 9.889 -1.075 -21.329 1.00 51.94 85 VAL A N 1
ATOM 598 C CA . VAL A 1 85 ? 8.444 -1.272 -21.260 1.00 51.94 85 VAL A CA 1
ATOM 599 C C . VAL A 1 85 ? 7.913 -0.873 -22.627 1.00 51.94 85 VAL A C 1
ATOM 601 O O . VAL A 1 85 ? 8.085 0.270 -23.044 1.00 51.94 85 VAL A O 1
ATOM 604 N N . ASP A 1 86 ? 7.312 -1.815 -23.353 1.00 58.66 86 ASP A N 1
ATOM 605 C CA . ASP A 1 86 ? 6.604 -1.477 -24.584 1.00 58.66 86 ASP A CA 1
ATOM 606 C C . ASP A 1 86 ? 5.580 -0.387 -24.248 1.00 58.66 86 ASP A C 1
ATOM 608 O O . ASP A 1 86 ? 4.702 -0.588 -23.409 1.00 58.66 86 ASP A O 1
ATOM 612 N N . ALA A 1 87 ? 5.718 0.781 -24.874 1.00 58.69 87 ALA A N 1
ATOM 613 C CA . ALA A 1 87 ? 4.878 1.947 -24.615 1.00 58.69 87 ALA A CA 1
ATOM 614 C C . ALA A 1 87 ? 3.375 1.639 -24.760 1.00 58.69 87 ALA A C 1
ATOM 616 O O . ALA A 1 87 ? 2.549 2.248 -24.082 1.00 58.69 87 ALA A O 1
ATOM 617 N N . SER A 1 88 ? 3.010 0.646 -25.580 1.00 59.47 88 SER A N 1
ATOM 618 C CA . SER A 1 88 ? 1.624 0.179 -25.723 1.00 59.47 88 SER A CA 1
ATOM 619 C C . SER A 1 88 ? 1.064 -0.519 -24.472 1.00 59.47 88 SER A C 1
ATOM 621 O O . SER A 1 88 ? -0.150 -0.645 -24.320 1.00 59.47 88 SER A O 1
ATOM 623 N N . LEU A 1 89 ? 1.928 -0.938 -23.544 1.00 60.88 89 LEU A N 1
ATOM 624 C CA . LEU A 1 89 ? 1.550 -1.459 -22.229 1.00 60.88 89 LEU A CA 1
ATOM 625 C C . LEU A 1 89 ? 1.334 -0.342 -21.197 1.00 60.88 89 LEU A C 1
ATOM 627 O O . LEU A 1 89 ? 0.723 -0.591 -20.159 1.00 60.88 89 LEU A O 1
ATOM 631 N N . VAL A 1 90 ? 1.818 0.875 -21.471 1.00 66.88 90 VAL A N 1
ATOM 632 C CA . VAL A 1 90 ? 1.673 2.046 -20.589 1.00 66.88 90 VAL A CA 1
ATOM 633 C C . VAL A 1 90 ? 0.314 2.715 -20.791 1.00 66.88 90 VAL A C 1
ATOM 635 O O . VAL A 1 90 ? -0.331 3.110 -19.822 1.00 66.88 90 VAL A O 1
ATOM 638 N N . SER A 1 91 ? -0.151 2.813 -22.040 1.00 66.88 91 SER A N 1
ATOM 639 C CA . SER A 1 91 ? -1.438 3.422 -22.376 1.00 66.88 91 SER A CA 1
ATOM 640 C C . SER A 1 91 ? -2.123 2.702 -23.533 1.00 66.88 91 SER A C 1
ATOM 642 O O . SER A 1 91 ? -1.478 2.259 -24.479 1.00 66.88 91 SER A O 1
ATOM 644 N N . ARG A 1 92 ? -3.458 2.624 -23.471 1.00 76.25 92 ARG A N 1
ATOM 645 C CA . ARG A 1 92 ? -4.301 2.173 -24.593 1.00 76.25 92 ARG A CA 1
ATOM 646 C C . ARG A 1 92 ? -4.631 3.303 -25.571 1.00 76.25 92 ARG A C 1
ATOM 648 O O . ARG A 1 92 ? -5.164 3.026 -26.639 1.00 76.25 92 ARG A O 1
ATOM 655 N N . ASP A 1 93 ? -4.362 4.551 -25.190 1.00 83.94 93 ASP A N 1
ATOM 656 C CA . ASP A 1 93 ? -4.565 5.713 -26.048 1.00 83.94 93 ASP A CA 1
ATOM 657 C C . ASP A 1 93 ? -3.392 5.828 -27.042 1.00 83.94 93 ASP A C 1
ATOM 659 O O . ASP A 1 93 ? -2.250 6.026 -26.607 1.00 83.94 93 ASP A O 1
ATOM 663 N N . PRO A 1 94 ? -3.642 5.703 -28.358 1.00 82.69 94 PRO A N 1
ATOM 664 C CA . PRO A 1 94 ? -2.590 5.732 -29.369 1.00 82.69 94 PRO A CA 1
ATOM 665 C C . PRO A 1 94 ? -1.829 7.063 -29.415 1.00 82.69 94 PRO A C 1
ATOM 667 O O . PRO A 1 94 ? -0.641 7.056 -29.737 1.00 82.69 94 PRO A O 1
ATOM 670 N N . GLU A 1 95 ? -2.456 8.185 -29.054 1.00 84.94 95 GLU A N 1
ATOM 671 C CA . GLU A 1 95 ? -1.794 9.494 -29.045 1.00 84.94 95 GLU A CA 1
ATOM 672 C C . GLU A 1 95 ? -0.813 9.608 -27.869 1.00 84.94 95 GLU A C 1
ATOM 674 O O . GLU A 1 95 ? 0.290 10.127 -28.033 1.00 84.94 95 GLU A O 1
ATOM 679 N N . VAL A 1 96 ? -1.159 9.036 -26.708 1.00 81.31 96 VAL A N 1
ATOM 680 C CA . VAL A 1 96 ? -0.260 8.954 -25.540 1.00 81.31 96 VAL A CA 1
ATOM 681 C C . VAL A 1 96 ? 0.929 8.036 -25.830 1.00 81.31 96 VAL A C 1
ATOM 683 O O . VAL A 1 96 ? 2.060 8.355 -25.468 1.00 81.31 96 VAL A O 1
ATOM 686 N N . VAL A 1 97 ? 0.699 6.914 -26.521 1.00 81.88 97 VAL A N 1
ATOM 687 C CA . VAL A 1 97 ? 1.776 6.002 -26.942 1.00 81.88 97 VAL A CA 1
ATOM 688 C C . VAL A 1 97 ? 2.715 6.679 -27.941 1.00 81.88 97 VAL A C 1
ATOM 690 O O . VAL A 1 97 ? 3.930 6.517 -27.828 1.00 81.88 97 VAL A O 1
ATOM 693 N N . ARG A 1 98 ? 2.177 7.435 -28.910 1.00 82.00 98 ARG A N 1
ATOM 694 C CA . ARG A 1 98 ? 2.984 8.181 -29.886 1.00 82.00 98 ARG A CA 1
ATOM 695 C C . ARG A 1 98 ? 3.850 9.228 -29.191 1.00 82.00 98 ARG A C 1
ATOM 697 O O . ARG A 1 98 ? 5.060 9.207 -29.380 1.00 82.00 98 ARG A O 1
ATOM 704 N N . ALA A 1 99 ? 3.250 10.056 -28.334 1.00 83.75 99 ALA A N 1
ATOM 705 C CA . ALA A 1 99 ? 3.969 11.083 -27.585 1.00 83.75 99 ALA A CA 1
ATOM 706 C C . ALA A 1 99 ? 5.108 10.493 -26.736 1.00 83.75 99 ALA A C 1
ATOM 708 O O . ALA A 1 99 ? 6.207 11.027 -26.742 1.00 83.75 99 ALA A O 1
ATOM 709 N N . TYR A 1 100 ? 4.878 9.353 -26.075 1.00 75.56 100 TYR A N 1
ATOM 710 C CA . TYR A 1 100 ? 5.909 8.665 -25.289 1.00 75.56 100 TYR A CA 1
ATOM 711 C C . TYR A 1 100 ? 7.065 8.114 -26.143 1.00 75.56 100 TYR A C 1
ATOM 713 O O . TYR A 1 100 ? 8.199 8.061 -25.686 1.00 75.56 100 TYR A O 1
ATOM 721 N N . ARG A 1 101 ? 6.794 7.669 -27.378 1.00 78.56 101 ARG A N 1
ATOM 722 C CA . ARG A 1 101 ? 7.828 7.158 -28.300 1.00 78.56 101 ARG A CA 1
ATOM 723 C C . ARG A 1 101 ? 8.655 8.264 -28.955 1.00 78.56 101 ARG A C 1
ATOM 725 O O . ARG A 1 101 ? 9.758 7.986 -29.411 1.00 78.56 101 ARG A O 1
ATOM 732 N N . GLU A 1 102 ? 8.089 9.459 -29.065 1.00 83.88 102 GLU A N 1
ATOM 733 C CA . GLU A 1 102 ? 8.702 10.626 -29.710 1.00 83.88 102 GLU A CA 1
ATOM 734 C C . GLU A 1 102 ? 9.415 11.557 -28.705 1.00 83.88 102 GLU A C 1
ATOM 736 O O . GLU A 1 102 ? 10.033 12.532 -29.130 1.00 83.88 102 GLU A O 1
ATOM 741 N N . ASP A 1 103 ? 9.350 11.257 -27.400 1.00 72.88 103 ASP A N 1
ATOM 742 C CA . ASP A 1 103 ? 10.042 11.982 -26.322 1.00 72.88 103 ASP A CA 1
ATOM 743 C C . ASP A 1 103 ? 11.560 11.656 -26.344 1.00 72.88 103 ASP A C 1
ATOM 745 O O . ASP A 1 103 ? 11.907 10.472 -26.262 1.00 72.88 103 ASP A O 1
ATOM 749 N N . PRO A 1 104 ? 12.458 12.649 -26.544 1.00 58.50 104 PRO A N 1
ATOM 750 C CA . PRO A 1 104 ? 13.896 12.444 -26.779 1.00 58.50 104 PRO A CA 1
ATOM 751 C C . PRO A 1 104 ? 14.715 11.899 -25.598 1.00 58.50 104 PRO A C 1
ATOM 753 O O . PRO A 1 104 ? 14.398 12.193 -24.424 1.00 58.50 104 PRO A O 1
#

Mean predicted aligned error: 12.34 Å

Foldseek 3Di:
DVVLLVVVVVVLVVVCVVPPPDAAEAEAEACRQVSQVVNCVPPVVSHPYYHYHHYPPPPVVVPPVLVVVVVVCCVPPVPPPSDPDQLCVVDVDVVSSVVVVPDD

Solvent-accessible surface area (backbone atoms only — not comparable to full-atom values): 6247 Å² total; per-residue (Å²): 109,68,66,62,41,52,54,51,48,53,51,52,52,49,54,47,70,77,39,72,95,57,84,42,70,49,79,10,48,32,66,43,15,38,50,44,50,60,34,40,76,76,46,44,90,80,39,75,44,79,48,74,45,75,45,55,78,60,66,84,77,48,50,73,66,57,54,52,51,48,54,52,43,56,69,78,35,77,83,60,71,92,62,88,69,60,50,71,78,76,37,90,49,67,68,62,28,48,53,63,71,70,59,132

Nearest PDB structures (foldseek):
  6eic-assembly1_C  TM=6.934E-01  e=1.594E-05  Mycobacterium tuberculosis H37Rv
  8g48-assembly1_A  TM=5.288E-01  e=1.251E-02  Staphylococcus aureus USA300-CA-263
  6xtc-assembly2_D  TM=4.031E-01  e=2.283E-01  synthetic construct
  6ty7-assembly1_A  TM=3.984E-01  e=2.972E-01  synthetic construct
  1ls1-assembly1_A  TM=4.387E-01  e=3.898E+00  Thermus aquaticus

Secondary structure (DSSP, 8-state):
-HHHHHHHHHHHHHHHHHSTTSPPEEEEETHHHHHHHHHHHHHGGG-SEEEEES----STTS-HHHHHHHHHHHHH-TTS-SS---GGGT-S-HHHHHHHHH--

Radius of gyration: 17.51 Å; Cα contacts (8 Å, |Δi|>4): 90; chains: 1; bounding box: 42×30×42 Å

pLDDT: mean 78.39, std 18.83, range [45.28, 98.38]